Protein AF-A0A9X9LK65-F1 (afdb_monomer_lite)

pLDDT: mean 92.05, std 7.55, range [52.44, 98.19]

Structure (mmCIF, N/CA/C/O backbone):
data_AF-A0A9X9LK65-F1
#
_entry.id   AF-A0A9X9LK65-F1
#
loop_
_atom_site.group_PDB
_atom_site.id
_atom_site.type_symbol
_atom_site.label_atom_id
_atom_site.label_alt_id
_atom_site.label_comp_id
_atom_site.label_asym_id
_atom_site.label_entity_id
_atom_site.label_seq_id
_atom_site.pdbx_PDB_ins_code
_atom_site.Cartn_x
_atom_site.Cartn_y
_atom_site.Cartn_z
_atom_site.occupancy
_atom_site.B_iso_or_equiv
_atom_site.auth_seq_id
_atom_site.auth_comp_id
_atom_site.auth_asym_id
_atom_site.auth_atom_id
_atom_site.pdbx_PDB_model_num
ATOM 1 N N . MET A 1 1 ? 5.990 6.536 34.427 1.00 52.44 1 MET A N 1
ATOM 2 C CA . MET A 1 1 ? 5.204 6.098 33.259 1.00 52.44 1 MET A CA 1
ATOM 3 C C . MET A 1 1 ? 3.981 6.987 33.218 1.00 52.44 1 MET A C 1
ATOM 5 O O . MET A 1 1 ? 3.315 7.057 34.240 1.00 52.44 1 MET A O 1
ATOM 9 N N . LEU A 1 2 ? 3.759 7.737 32.137 1.00 62.50 2 LEU A N 1
ATOM 10 C CA . LEU A 1 2 ? 2.451 8.364 31.937 1.00 62.50 2 LEU A CA 1
ATOM 11 C C . LEU A 1 2 ? 1.442 7.248 31.651 1.00 62.50 2 LEU A C 1
ATOM 13 O O . LEU A 1 2 ? 1.752 6.344 30.876 1.00 62.50 2 LEU A O 1
ATOM 17 N N . ASP A 1 3 ? 0.288 7.300 32.304 1.00 89.06 3 ASP A N 1
ATOM 18 C CA . ASP A 1 3 ? -0.834 6.404 32.038 1.00 89.06 3 ASP A CA 1
ATOM 19 C C . ASP A 1 3 ? -1.409 6.726 30.645 1.00 89.06 3 ASP A C 1
ATOM 21 O O . ASP A 1 3 ? -1.631 7.892 30.304 1.00 89.06 3 ASP A O 1
ATOM 25 N N . THR A 1 4 ? -1.639 5.707 29.812 1.00 94.62 4 THR A N 1
ATOM 26 C CA . THR A 1 4 ? -2.288 5.878 28.502 1.00 94.62 4 THR A CA 1
ATOM 27 C C . THR A 1 4 ? -3.687 6.469 28.645 1.00 94.62 4 THR A C 1
ATOM 29 O O . THR A 1 4 ? -4.141 7.189 27.758 1.00 94.62 4 THR A O 1
ATOM 32 N N . THR A 1 5 ? -4.349 6.220 29.775 1.00 95.06 5 THR A N 1
ATOM 33 C CA . THR A 1 5 ? -5.657 6.788 30.113 1.00 95.06 5 THR A CA 1
ATOM 34 C C . THR A 1 5 ? -5.586 8.311 30.215 1.00 95.06 5 THR A C 1
ATOM 36 O O . THR A 1 5 ? -6.359 9.004 29.550 1.00 95.06 5 THR A O 1
ATOM 39 N N . ASP A 1 6 ? -4.602 8.838 30.951 1.00 96.06 6 ASP A N 1
ATOM 40 C CA . ASP A 1 6 ? -4.370 10.282 31.093 1.00 96.06 6 ASP A CA 1
ATOM 41 C C . ASP A 1 6 ? -4.011 10.931 29.750 1.00 96.06 6 ASP A C 1
ATOM 43 O O . ASP A 1 6 ? -4.441 12.046 29.444 1.00 96.06 6 ASP A O 1
ATOM 47 N N . MET A 1 7 ? -3.239 10.229 28.913 1.00 96.31 7 MET A N 1
ATOM 48 C CA . MET A 1 7 ? -2.882 10.699 27.574 1.00 96.31 7 MET A CA 1
ATOM 49 C C . MET A 1 7 ? -4.116 10.847 26.678 1.00 96.31 7 MET A C 1
ATOM 51 O O . MET A 1 7 ? -4.283 11.881 26.028 1.00 96.31 7 MET A O 1
ATOM 55 N N . VAL A 1 8 ? -4.992 9.840 26.640 1.00 97.25 8 VAL A N 1
ATOM 56 C CA . VAL A 1 8 ? -6.218 9.902 25.833 1.00 97.25 8 VAL A CA 1
ATOM 57 C C . VAL A 1 8 ? -7.147 10.996 26.358 1.00 97.25 8 VAL A C 1
ATOM 59 O O . VAL A 1 8 ? -7.712 11.745 25.564 1.00 97.25 8 VAL A O 1
ATOM 62 N N . GLU A 1 9 ? -7.261 11.154 27.676 1.00 97.31 9 GLU A N 1
ATOM 63 C CA . GLU A 1 9 ? -8.066 12.225 28.268 1.00 97.31 9 GLU A CA 1
ATOM 64 C C . GLU A 1 9 ? -7.521 13.618 27.920 1.00 97.31 9 GLU A C 1
ATOM 66 O O . GLU A 1 9 ? -8.273 14.532 27.578 1.00 97.31 9 GLU A O 1
ATOM 71 N N . CYS A 1 10 ? -6.197 13.777 27.897 1.00 96.81 10 CYS A N 1
ATOM 72 C CA . CYS A 1 10 ? -5.554 14.993 27.408 1.00 96.81 10 CYS A CA 1
ATOM 73 C C . CYS A 1 10 ? -5.898 15.271 25.933 1.00 96.81 10 CYS A C 1
ATOM 75 O O . CYS A 1 10 ? -6.237 16.406 25.588 1.00 96.81 10 CYS A O 1
ATOM 77 N N . LEU A 1 11 ? -5.872 14.246 25.071 1.00 97.19 11 LEU A N 1
ATOM 78 C CA . LEU A 1 11 ? -6.232 14.372 23.653 1.00 97.19 11 LEU A CA 1
ATOM 79 C C . LEU A 1 11 ? -7.708 14.747 23.456 1.00 97.19 11 LEU A C 1
ATOM 81 O O . LEU A 1 11 ? -8.005 15.569 22.590 1.00 97.19 11 LEU A O 1
ATOM 85 N N . ARG A 1 12 ? -8.626 14.220 24.279 1.00 97.69 12 ARG A N 1
ATOM 86 C CA . ARG A 1 12 ? -10.060 14.574 24.232 1.00 97.69 12 ARG A CA 1
ATOM 87 C C . ARG A 1 12 ? -10.328 16.051 24.517 1.00 97.69 12 ARG A C 1
ATOM 89 O O . ARG A 1 12 ? -11.299 16.598 24.003 1.00 97.69 12 ARG A O 1
ATOM 96 N N . ASN A 1 13 ? -9.465 16.700 25.298 1.00 97.56 13 ASN A N 1
ATOM 97 C CA . ASN A 1 13 ? -9.583 18.121 25.631 1.00 97.56 13 ASN A CA 1
ATOM 98 C C . ASN A 1 13 ? -9.052 19.063 24.533 1.00 97.56 13 ASN A C 1
ATOM 100 O O . ASN A 1 13 ? -9.181 20.283 24.656 1.00 97.56 13 ASN A O 1
ATOM 104 N N . LYS A 1 14 ? -8.437 18.532 23.469 1.00 97.94 14 LYS A N 1
ATOM 105 C CA . LYS A 1 14 ? -7.951 19.326 22.333 1.00 97.94 14 LYS A CA 1
ATOM 106 C C . LYS A 1 14 ? -9.066 19.631 21.346 1.00 97.94 14 LYS A C 1
ATOM 108 O O . LYS A 1 14 ? -10.009 18.860 21.177 1.00 97.94 14 LYS A O 1
ATOM 113 N N . ASN A 1 15 ? -8.947 20.758 20.644 1.00 98.12 15 ASN A N 1
ATOM 114 C CA . ASN A 1 15 ? -9.851 21.015 19.530 1.00 98.12 15 ASN A CA 1
ATOM 115 C C . ASN A 1 15 ? -9.529 20.022 18.406 1.00 98.12 15 ASN A C 1
ATOM 117 O O . ASN A 1 15 ? -8.365 19.865 18.047 1.00 98.12 15 ASN A O 1
ATOM 121 N N . TYR A 1 16 ? -10.536 19.389 17.800 1.00 97.31 16 TYR A N 1
ATOM 122 C CA . TYR A 1 16 ? -10.303 18.405 16.734 1.00 97.31 16 TYR A CA 1
ATOM 123 C C . TYR A 1 16 ? -9.453 18.961 15.575 1.00 97.31 16 TYR A C 1
ATOM 125 O O . TYR A 1 16 ? -8.710 18.208 14.949 1.00 97.31 16 TYR A O 1
ATOM 133 N N . LYS A 1 17 ? -9.513 20.278 15.311 1.00 98.19 17 LYS A N 1
ATOM 134 C CA . LYS A 1 17 ? -8.667 20.939 14.307 1.00 98.19 17 LYS A CA 1
ATOM 135 C C . LYS A 1 17 ? -7.182 20.842 14.645 1.00 98.19 17 LYS A C 1
ATOM 137 O O . LYS A 1 17 ? -6.380 20.663 13.740 1.00 98.19 17 LYS A O 1
ATOM 142 N N . GLU A 1 18 ? -6.826 20.929 15.925 1.00 97.75 18 GLU A N 1
ATOM 143 C CA . GLU A 1 18 ? -5.440 20.778 16.377 1.00 97.75 18 GLU A CA 1
ATOM 144 C C . GLU A 1 18 ? -4.932 19.358 16.117 1.00 97.75 18 GLU A C 1
ATOM 146 O O . GLU A 1 18 ? -3.765 19.193 15.781 1.00 97.75 18 GLU A O 1
ATOM 151 N N . LEU A 1 19 ? -5.802 18.346 16.218 1.00 97.69 19 LEU A N 1
ATOM 152 C CA . LEU A 1 19 ? -5.436 16.945 15.994 1.00 97.69 19 LEU A CA 1
ATOM 153 C C . LEU A 1 19 ? -5.178 16.648 14.510 1.00 97.69 19 LEU A C 1
ATOM 155 O O . LEU A 1 19 ? -4.164 16.046 14.172 1.00 97.69 19 LEU A O 1
ATOM 159 N N . ILE A 1 20 ? -6.060 17.103 13.614 1.00 97.31 20 ILE A N 1
ATOM 160 C CA . ILE A 1 20 ? -5.965 16.796 12.172 1.00 97.31 20 ILE A CA 1
ATOM 161 C C . ILE A 1 20 ? -4.894 17.609 11.432 1.00 97.31 20 ILE A C 1
ATOM 163 O O . ILE A 1 20 ? -4.541 17.273 10.308 1.00 97.31 20 ILE A O 1
ATOM 167 N N . GLN A 1 21 ? -4.409 18.702 12.024 1.00 97.31 21 GLN A N 1
ATOM 168 C CA . GLN A 1 21 ? -3.389 19.563 11.414 1.00 97.31 21 GLN A CA 1
ATOM 169 C C . GLN A 1 21 ? -1.959 19.054 11.624 1.00 97.31 21 GLN A C 1
ATOM 171 O O . GLN A 1 21 ? -1.022 19.645 11.090 1.00 97.31 21 GLN A O 1
ATOM 176 N N . GLN A 1 22 ? -1.773 17.988 12.405 1.00 97.00 22 GLN A N 1
ATOM 177 C CA . GLN A 1 22 ? -0.450 17.435 12.663 1.00 97.00 22 GLN A CA 1
ATOM 178 C C . GLN A 1 22 ? 0.036 16.610 11.471 1.00 97.00 22 GLN A C 1
ATOM 180 O O . GLN A 1 22 ? -0.671 15.734 10.975 1.00 97.00 22 GLN A O 1
ATOM 185 N N . THR A 1 23 ? 1.278 16.843 11.050 1.00 96.69 23 THR A N 1
ATOM 186 C CA . THR A 1 23 ? 1.939 15.989 10.060 1.00 96.69 23 THR A CA 1
ATOM 187 C C . THR A 1 23 ? 2.515 14.766 10.760 1.00 96.69 23 THR A C 1
ATOM 189 O O . THR A 1 23 ? 3.525 14.860 11.456 1.00 96.69 23 THR A O 1
ATOM 192 N N . ILE A 1 24 ? 1.869 13.617 10.571 1.00 96.69 24 ILE A N 1
ATOM 193 C CA . ILE A 1 24 ? 2.311 12.320 11.087 1.00 96.69 24 ILE A CA 1
ATOM 194 C C . ILE A 1 24 ? 2.546 11.415 9.879 1.00 96.69 24 ILE A C 1
ATOM 196 O O . ILE A 1 24 ? 1.599 11.010 9.209 1.00 96.69 24 ILE A O 1
ATOM 200 N N . THR A 1 25 ? 3.816 11.150 9.577 1.00 96.81 25 THR A N 1
ATOM 201 C CA . THR A 1 25 ? 4.216 10.387 8.389 1.00 96.81 25 THR A CA 1
ATOM 202 C C . THR A 1 25 ? 4.491 8.929 8.773 1.00 96.81 25 THR A C 1
ATOM 204 O O . THR A 1 25 ? 5.387 8.697 9.591 1.00 96.81 25 THR A O 1
ATOM 207 N N . PRO A 1 26 ? 3.757 7.943 8.223 1.00 96.06 26 PRO A N 1
ATOM 208 C CA . PRO A 1 26 ? 4.045 6.527 8.441 1.00 96.06 26 PRO A CA 1
ATOM 209 C C . PRO A 1 26 ? 5.298 6.083 7.677 1.00 96.06 26 PRO A C 1
ATOM 211 O O . PRO A 1 26 ? 5.836 6.814 6.845 1.00 96.06 26 PRO A O 1
ATOM 214 N N . ALA A 1 27 ? 5.732 4.846 7.923 1.00 94.94 27 ALA A N 1
ATOM 215 C CA . ALA A 1 27 ? 6.644 4.174 7.004 1.00 94.94 27 ALA A CA 1
ATOM 216 C C . ALA A 1 27 ? 6.017 4.091 5.599 1.00 94.94 27 ALA A C 1
ATOM 218 O O . ALA A 1 27 ? 4.795 4.007 5.456 1.00 94.94 27 ALA A O 1
ATOM 219 N N . THR A 1 28 ? 6.846 4.107 4.556 1.00 94.69 28 THR A N 1
ATOM 220 C CA . THR A 1 28 ? 6.383 3.978 3.168 1.00 94.69 28 THR A CA 1
ATOM 221 C C . THR A 1 28 ? 5.514 2.726 3.014 1.00 94.69 28 THR A C 1
ATOM 223 O O . THR A 1 28 ? 5.846 1.676 3.562 1.00 94.69 28 THR A O 1
ATOM 226 N N . TYR A 1 29 ? 4.400 2.841 2.287 1.00 95.56 29 TYR A N 1
ATOM 227 C CA . TYR A 1 29 ? 3.388 1.786 2.093 1.00 95.56 29 TYR A CA 1
ATOM 228 C C . TYR A 1 29 ? 2.613 1.349 3.350 1.00 95.56 29 TYR A C 1
ATOM 230 O O . TYR A 1 29 ? 1.833 0.404 3.280 1.00 95.56 29 TYR A O 1
ATOM 238 N N . HIS A 1 30 ? 2.771 2.051 4.474 1.00 96.69 30 HIS A N 1
ATOM 239 C CA . HIS A 1 30 ? 2.043 1.793 5.716 1.00 96.69 30 HIS A CA 1
ATOM 240 C C . HIS A 1 30 ? 1.157 2.985 6.102 1.00 96.69 30 HIS A C 1
ATOM 242 O O . HIS A 1 30 ? 1.221 4.062 5.509 1.00 96.69 30 HIS A O 1
ATOM 248 N N . ILE A 1 31 ? 0.322 2.793 7.124 1.00 96.56 31 ILE A N 1
ATOM 249 C CA . ILE A 1 31 ? -0.609 3.802 7.644 1.00 96.56 31 ILE A CA 1
ATOM 250 C C . ILE A 1 31 ? -0.302 4.116 9.112 1.00 96.56 31 ILE A C 1
ATOM 252 O O . ILE A 1 31 ? 0.102 3.235 9.864 1.00 96.56 31 ILE A O 1
ATOM 256 N N . SER A 1 32 ? -0.491 5.373 9.534 1.00 97.00 32 SER A N 1
ATOM 257 C CA . SER A 1 32 ? -0.308 5.778 10.942 1.00 97.00 32 SER A CA 1
ATOM 258 C C . SER A 1 32 ? -1.562 5.566 11.788 1.00 97.00 32 SER A C 1
ATOM 260 O O . SER A 1 32 ? -1.459 5.210 12.956 1.00 97.00 32 SER A O 1
ATOM 262 N N . PHE A 1 33 ? -2.739 5.802 11.204 1.00 97.25 33 PHE A N 1
ATOM 263 C CA . PHE A 1 33 ? -4.034 5.652 11.865 1.00 97.25 33 PHE A CA 1
ATOM 264 C C . PHE A 1 33 ? -4.983 4.901 10.932 1.00 97.25 33 PHE A C 1
ATOM 266 O O . PHE A 1 33 ? -5.242 5.352 9.817 1.00 97.25 33 PHE A O 1
ATOM 273 N N . GLY A 1 34 ? -5.492 3.762 11.387 1.00 96.62 34 GLY A N 1
ATOM 274 C CA . GLY A 1 34 ? -6.380 2.892 10.626 1.00 96.62 34 GLY A CA 1
ATOM 275 C C . GLY A 1 34 ? -6.873 1.723 11.476 1.00 96.62 34 GLY A C 1
ATOM 276 O O . GLY A 1 34 ? -6.752 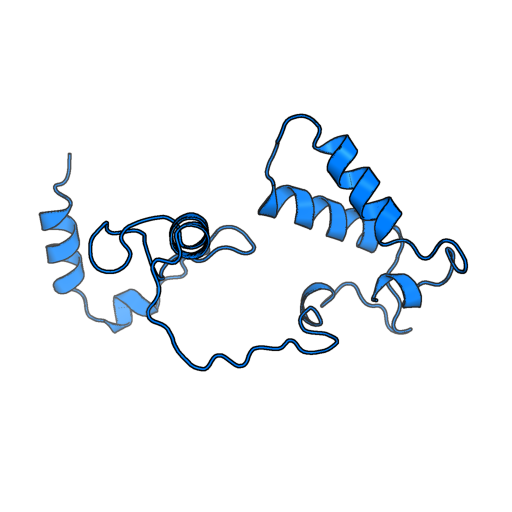1.785 12.702 1.00 96.62 34 GLY A O 1
ATOM 277 N N . PRO A 1 35 ? -7.437 0.678 10.849 1.00 98.19 35 PRO A N 1
ATOM 278 C CA . PRO A 1 35 ? -7.821 -0.543 11.548 1.00 98.19 35 PRO A CA 1
ATOM 279 C C . PRO A 1 35 ? -6.641 -1.152 12.316 1.00 98.19 35 PRO A C 1
ATOM 281 O O . PRO A 1 35 ? -5.512 -1.149 11.826 1.00 98.19 35 PRO A O 1
ATOM 284 N N . VAL A 1 36 ? -6.912 -1.673 13.512 1.00 97.75 36 VAL A N 1
ATOM 285 C CA . VAL A 1 36 ? -5.935 -2.362 14.368 1.00 97.75 36 VAL A CA 1
ATOM 286 C C . VAL A 1 36 ? -6.521 -3.689 14.833 1.00 97.75 36 VAL A C 1
ATOM 288 O O . VAL A 1 36 ? -7.737 -3.802 14.964 1.00 97.75 36 VAL A O 1
ATOM 291 N N . ILE A 1 37 ? -5.661 -4.672 15.097 1.00 97.94 37 ILE A N 1
ATOM 292 C CA . ILE A 1 37 ? -6.055 -5.934 15.734 1.00 97.94 37 ILE A CA 1
ATOM 2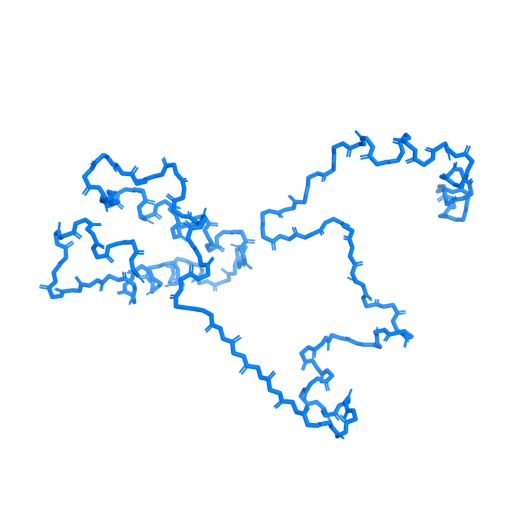93 C C . ILE A 1 37 ? -6.272 -5.632 17.222 1.00 97.94 37 ILE A C 1
ATOM 295 O O . ILE A 1 37 ? -5.313 -5.519 17.986 1.00 97.94 37 ILE A O 1
ATOM 299 N N . ASP A 1 38 ? -7.524 -5.401 17.608 1.00 97.38 38 ASP A N 1
ATOM 300 C CA . ASP A 1 38 ? -7.926 -5.054 18.976 1.00 97.38 38 ASP A CA 1
ATOM 301 C C . ASP A 1 38 ? -8.347 -6.278 19.804 1.00 97.38 38 ASP A C 1
ATOM 303 O O . ASP A 1 38 ? -8.466 -6.175 21.026 1.00 97.38 38 ASP A O 1
ATOM 307 N N . GLY A 1 39 ? -8.531 -7.434 19.156 1.00 97.00 39 GLY A N 1
ATOM 308 C CA . GLY A 1 39 ? -8.974 -8.670 19.796 1.00 97.00 39 GLY A CA 1
ATOM 309 C C . GLY A 1 39 ? -10.484 -8.733 20.051 1.00 97.00 39 GLY A C 1
ATOM 310 O O . GLY A 1 39 ? -10.931 -9.662 20.721 1.00 97.00 39 GLY A O 1
ATOM 311 N N . ASP A 1 40 ? -11.258 -7.766 19.545 1.00 96.62 40 ASP A N 1
ATOM 312 C CA . ASP A 1 40 ? -12.717 -7.692 19.708 1.00 96.62 40 ASP A CA 1
ATOM 313 C C . ASP A 1 40 ? -13.405 -7.461 18.356 1.00 96.62 40 ASP A C 1
ATOM 315 O O . ASP A 1 40 ? -14.010 -8.378 17.801 1.00 96.62 40 ASP A O 1
ATOM 319 N N . VAL A 1 41 ? -13.251 -6.269 17.765 1.00 96.50 41 VAL A N 1
ATOM 320 C CA . VAL A 1 41 ? -13.809 -5.965 16.437 1.00 96.50 41 VAL A CA 1
ATOM 321 C C . VAL A 1 41 ? -13.018 -6.670 15.336 1.00 96.50 41 VAL A C 1
ATOM 323 O O . VAL A 1 41 ? -13.607 -7.203 14.396 1.00 96.50 41 VAL A O 1
ATOM 326 N N . ILE A 1 42 ? -11.689 -6.668 15.448 1.00 97.44 42 ILE A N 1
ATOM 327 C CA . ILE A 1 42 ? -10.764 -7.433 14.610 1.00 97.44 42 ILE A CA 1
ATOM 328 C C . ILE A 1 42 ? -10.040 -8.412 15.546 1.00 97.44 42 ILE A C 1
ATOM 330 O O . ILE A 1 42 ? -9.060 -8.026 16.194 1.00 97.44 42 ILE A O 1
ATOM 334 N N . PRO A 1 43 ? -10.532 -9.662 15.657 1.00 96.31 43 PRO A N 1
ATOM 335 C CA . PRO A 1 43 ? -10.048 -10.605 16.665 1.00 96.31 43 PRO A CA 1
ATOM 336 C C . PRO A 1 43 ? -8.594 -11.053 16.478 1.00 96.31 43 PRO A C 1
ATOM 338 O O . PRO A 1 43 ? -7.908 -11.310 17.463 1.00 96.31 43 PRO A O 1
ATOM 341 N N . ASP A 1 44 ? -8.134 -11.163 15.230 1.00 97.44 44 ASP A N 1
ATOM 342 C CA . ASP A 1 44 ? -6.798 -11.654 14.873 1.00 97.44 44 ASP A CA 1
ATOM 343 C C . ASP A 1 44 ? -6.352 -11.067 13.519 1.00 97.44 44 ASP A C 1
ATOM 345 O O . ASP A 1 44 ? -7.064 -10.259 12.912 1.00 97.44 44 ASP A O 1
ATOM 349 N N . ASP A 1 45 ? -5.176 -11.466 13.038 1.00 97.31 45 ASP A N 1
ATOM 350 C CA . ASP A 1 45 ? -4.661 -11.094 11.724 1.00 97.31 45 ASP A CA 1
ATOM 351 C C . ASP A 1 45 ? -5.676 -11.448 10.616 1.00 97.31 45 ASP A C 1
ATOM 353 O O . ASP A 1 45 ? -6.120 -12.601 10.532 1.00 97.31 45 ASP A O 1
ATOM 357 N N . PRO A 1 46 ? -6.045 -10.497 9.732 1.00 96.62 46 PRO A N 1
ATOM 358 C CA . PRO A 1 46 ? -6.976 -10.759 8.640 1.00 96.62 46 PRO A CA 1
ATOM 359 C C . PRO A 1 46 ? -6.593 -11.958 7.766 1.00 96.62 46 PRO A C 1
ATOM 361 O O . PRO A 1 46 ? -7.485 -12.645 7.272 1.00 96.62 46 PRO A O 1
ATOM 364 N N . GLN A 1 47 ? -5.301 -12.249 7.584 1.00 96.44 47 GLN A N 1
ATOM 365 C CA . GLN A 1 47 ? -4.864 -13.440 6.860 1.00 96.44 47 GLN A CA 1
ATOM 366 C C . GLN A 1 47 ? -5.299 -14.722 7.586 1.00 96.44 47 GLN A C 1
ATOM 368 O O . GLN A 1 47 ? -5.869 -15.615 6.960 1.00 96.44 47 GLN A O 1
ATOM 373 N N . ILE A 1 48 ? -5.094 -14.792 8.905 1.00 96.75 48 ILE A N 1
ATOM 374 C CA . ILE A 1 48 ? -5.482 -15.941 9.735 1.00 96.75 48 ILE A CA 1
ATOM 375 C C . ILE A 1 48 ? -7.004 -16.112 9.732 1.00 96.75 48 ILE A C 1
ATOM 377 O O . ILE A 1 48 ? -7.497 -17.221 9.526 1.00 96.75 48 ILE A O 1
ATOM 381 N N . LEU A 1 49 ? -7.756 -15.019 9.900 1.00 95.69 49 LEU A N 1
ATOM 382 C CA . LEU A 1 49 ? -9.224 -15.047 9.891 1.00 95.69 49 LEU A CA 1
ATOM 383 C C . LEU A 1 49 ? -9.772 -15.581 8.560 1.00 95.69 49 LEU A C 1
ATOM 385 O O . LEU A 1 49 ? -10.696 -16.396 8.539 1.00 95.69 49 LEU A O 1
ATOM 389 N N . MET A 1 50 ? -9.172 -15.176 7.439 1.00 94.38 50 MET A N 1
ATOM 390 C CA . MET A 1 50 ? -9.563 -15.660 6.113 1.00 94.38 50 MET A CA 1
ATOM 391 C C . MET A 1 50 ? -9.207 -17.138 5.904 1.00 94.38 50 MET A C 1
ATOM 393 O O . MET A 1 50 ? -10.016 -17.878 5.346 1.00 94.38 50 MET A O 1
ATOM 397 N N . GLU A 1 51 ? -8.038 -17.590 6.372 1.00 95.12 51 GLU A N 1
ATOM 398 C CA . GLU A 1 51 ? -7.617 -19.000 6.306 1.00 95.12 51 GLU A CA 1
ATOM 399 C C . GLU A 1 51 ? -8.506 -19.922 7.158 1.00 95.12 51 GLU A C 1
ATOM 401 O O . GLU A 1 51 ? -8.781 -21.058 6.766 1.00 95.12 51 GLU A O 1
ATOM 406 N N . GLN A 1 52 ? -8.990 -19.430 8.300 1.00 94.19 52 GLN A N 1
ATOM 407 C CA . GLN A 1 52 ? -9.922 -20.144 9.178 1.00 94.19 52 GLN A CA 1
ATOM 408 C C . GLN A 1 52 ? -11.370 -20.116 8.669 1.00 94.19 52 GLN A C 1
ATOM 410 O O . GLN A 1 52 ? -12.195 -20.911 9.119 1.00 94.19 52 GLN A O 1
ATOM 415 N N . GLY A 1 53 ? -11.682 -19.235 7.713 1.00 90.81 53 GLY A N 1
ATOM 416 C CA . GLY A 1 53 ? -13.046 -19.030 7.235 1.00 90.81 53 GLY A CA 1
ATOM 417 C C . GLY A 1 53 ? -13.925 -18.270 8.230 1.00 90.81 53 GLY A C 1
ATOM 418 O O . GLY A 1 53 ? -15.142 -18.437 8.209 1.00 90.81 53 GLY A O 1
ATOM 419 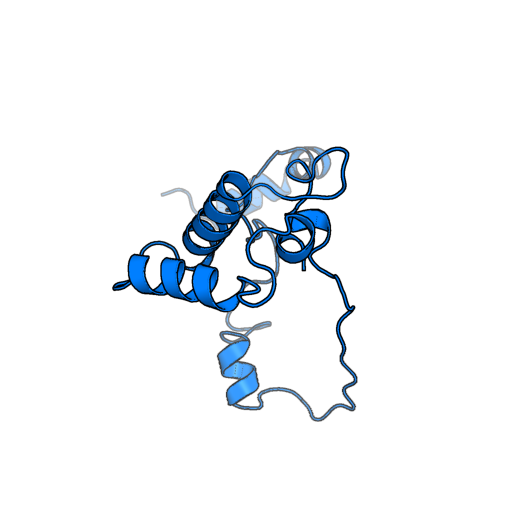N N . GLU A 1 54 ? -13.329 -17.429 9.081 1.00 89.44 54 GLU A N 1
ATOM 420 C CA . GLU A 1 54 ? -14.007 -16.555 10.051 1.00 89.44 54 GLU A CA 1
ATOM 421 C C . GLU A 1 54 ? -14.647 -15.337 9.355 1.00 89.44 54 GLU A C 1
ATOM 423 O O . GLU A 1 54 ? -14.440 -14.175 9.703 1.00 89.44 54 GLU A O 1
ATOM 428 N N . PHE A 1 55 ? -15.440 -15.605 8.321 1.00 89.94 55 PHE A N 1
ATOM 429 C CA . PHE A 1 55 ? -16.314 -14.644 7.668 1.00 89.94 55 PHE A CA 1
ATOM 430 C C . PHE A 1 55 ? -17.645 -15.325 7.354 1.00 89.94 55 PHE A C 1
ATOM 432 O O . PHE A 1 55 ? -17.716 -16.506 7.016 1.00 89.94 55 PHE A O 1
ATOM 439 N N . LEU A 1 56 ? -18.740 -14.580 7.483 1.00 87.19 56 LEU A N 1
ATOM 440 C CA . LEU A 1 56 ? -20.054 -15.111 7.136 1.00 87.19 56 LEU A CA 1
ATOM 441 C C . LEU A 1 56 ? -20.138 -15.361 5.626 1.00 87.19 56 LEU A C 1
ATOM 443 O O . LEU A 1 56 ? -19.523 -14.660 4.824 1.00 87.19 56 LEU A O 1
ATOM 447 N N . ASN A 1 57 ? -20.923 -16.363 5.236 1.00 92.12 57 ASN A N 1
ATOM 448 C CA . ASN A 1 57 ? -21.096 -16.702 3.831 1.00 92.12 57 ASN A CA 1
ATOM 449 C C . ASN A 1 57 ? -21.898 -15.603 3.114 1.00 92.12 57 ASN A C 1
ATOM 451 O O . ASN A 1 57 ? -23.118 -15.513 3.270 1.00 92.12 57 ASN A O 1
ATOM 455 N N . TYR A 1 58 ? -21.194 -14.775 2.348 1.00 93.12 58 TYR A N 1
ATOM 456 C CA . TYR A 1 58 ? -21.746 -13.684 1.554 1.00 93.12 58 TYR A CA 1
ATOM 457 C C . TYR A 1 58 ? -21.489 -13.923 0.066 1.00 93.12 58 TYR A C 1
ATOM 459 O O . TYR A 1 58 ? -20.484 -14.523 -0.313 1.00 93.12 58 TYR A O 1
ATOM 467 N N . ASP A 1 59 ? -22.354 -13.375 -0.784 1.00 95.44 59 ASP A N 1
ATOM 468 C CA . ASP A 1 59 ? -22.053 -13.251 -2.207 1.00 95.44 59 ASP A CA 1
ATOM 469 C C . ASP A 1 59 ? -20.983 -12.163 -2.395 1.00 95.44 59 ASP A C 1
ATOM 471 O O . ASP A 1 59 ? -21.238 -10.978 -2.169 1.00 95.44 59 ASP A O 1
ATOM 475 N N . ILE A 1 60 ? -19.771 -12.565 -2.789 1.00 95.75 60 ILE A N 1
ATOM 476 C CA . ILE A 1 60 ? -18.618 -11.668 -2.943 1.00 95.75 60 ILE A CA 1
ATOM 477 C C . ILE A 1 60 ? -18.256 -11.538 -4.424 1.00 95.75 60 ILE A C 1
ATOM 479 O O . ILE A 1 60 ? -18.046 -12.526 -5.125 1.00 95.75 60 ILE A O 1
ATOM 483 N N . MET A 1 61 ? -18.110 -10.296 -4.885 1.00 97.50 61 MET A N 1
ATOM 484 C CA . MET A 1 61 ? -17.514 -9.960 -6.176 1.00 97.50 61 MET A CA 1
ATOM 485 C C . MET A 1 61 ? -16.337 -9.011 -5.939 1.00 97.50 61 MET A C 1
ATOM 487 O O . MET A 1 61 ? -16.513 -7.947 -5.351 1.00 97.50 61 MET A O 1
ATOM 491 N N . LEU A 1 62 ? -15.147 -9.397 -6.401 1.00 97.50 62 LEU A N 1
ATOM 492 C CA . LEU A 1 62 ? -13.916 -8.613 -6.296 1.00 97.50 62 LEU A CA 1
ATOM 493 C C . LEU A 1 62 ? -13.173 -8.585 -7.639 1.00 97.50 62 LEU A C 1
ATOM 495 O O . LEU A 1 62 ? -13.334 -9.485 -8.464 1.00 97.50 62 LEU A O 1
ATOM 499 N N . GLY A 1 63 ? -12.363 -7.550 -7.855 1.00 97.75 63 GLY A N 1
ATOM 500 C CA . GLY A 1 63 ? -11.572 -7.353 -9.068 1.00 97.75 63 GLY A CA 1
ATOM 501 C C . GLY A 1 63 ? -10.508 -6.272 -8.875 1.00 97.75 63 GLY A C 1
ATOM 502 O O . GLY A 1 63 ? -10.484 -5.606 -7.843 1.00 97.75 63 GLY A O 1
ATOM 503 N N . VAL A 1 64 ? -9.635 -6.115 -9.870 1.00 97.69 64 VAL A N 1
ATOM 504 C CA . VAL A 1 64 ? -8.543 -5.125 -9.892 1.00 97.69 64 VAL A CA 1
ATOM 505 C C . VAL A 1 64 ? -8.485 -4.434 -11.254 1.00 97.69 64 VAL A C 1
ATOM 507 O O . VAL A 1 64 ? -8.904 -5.014 -12.261 1.00 97.69 64 VAL A O 1
ATOM 510 N N . ASN A 1 65 ? -7.955 -3.213 -11.302 1.00 96.38 65 ASN A N 1
ATOM 511 C CA . ASN A 1 65 ? -7.706 -2.504 -12.556 1.00 96.38 65 ASN A CA 1
ATOM 512 C C . ASN A 1 65 ? -6.369 -2.924 -13.185 1.00 96.38 65 ASN A C 1
ATOM 514 O O . ASN A 1 65 ? -5.457 -3.390 -12.507 1.00 96.38 65 ASN A O 1
ATOM 518 N N . GLN A 1 66 ? -6.217 -2.693 -14.493 1.00 95.00 66 GLN A N 1
ATOM 519 C CA . GLN A 1 66 ? -5.004 -3.059 -15.238 1.00 95.00 66 GLN A CA 1
ATOM 520 C C . GLN A 1 66 ? -3.727 -2.356 -14.733 1.00 95.00 66 GLN A C 1
ATOM 522 O O . GLN A 1 66 ? -2.640 -2.899 -14.892 1.00 95.00 66 GLN A O 1
ATOM 527 N N . GLY A 1 67 ? -3.840 -1.156 -14.155 1.00 92.81 67 GLY A N 1
ATOM 528 C CA . GLY A 1 67 ? -2.695 -0.306 -13.814 1.00 92.81 67 GLY A CA 1
ATOM 529 C C . GLY A 1 67 ? -2.873 0.467 -12.510 1.00 92.81 67 GLY A C 1
ATOM 530 O O . GLY A 1 67 ? -2.715 1.684 -12.502 1.00 92.81 67 GLY A O 1
ATOM 531 N N . GLU A 1 68 ? -3.208 -0.222 -11.413 1.00 93.94 68 GLU A N 1
ATOM 532 C CA . GLU A 1 68 ? -3.367 0.401 -10.081 1.00 93.94 68 GLU A CA 1
ATOM 533 C C . GLU A 1 68 ? -2.111 1.181 -9.649 1.00 93.94 68 GLU A C 1
ATOM 535 O O . GLU A 1 68 ? -2.188 2.249 -9.043 1.00 93.94 68 GLU A O 1
ATOM 540 N N . GLY A 1 69 ? -0.935 0.659 -10.008 1.00 93.06 69 GLY A N 1
ATOM 541 C CA . GLY A 1 69 ? 0.372 1.190 -9.633 1.00 93.06 69 GLY A CA 1
ATOM 542 C C . GLY A 1 69 ? 0.836 2.419 -10.414 1.00 93.06 69 GLY A C 1
ATOM 543 O O . GLY A 1 69 ? 2.014 2.739 -10.330 1.00 93.06 69 GLY A O 1
ATOM 544 N N . LEU A 1 70 ? -0.027 3.126 -11.156 1.00 91.56 70 LEU A N 1
ATOM 545 C CA . LEU A 1 70 ? 0.382 4.278 -11.979 1.00 91.56 70 LEU A CA 1
ATOM 546 C C . LEU A 1 70 ? 1.230 5.300 -11.198 1.00 91.56 70 LEU A C 1
ATOM 548 O O . LEU A 1 70 ? 2.216 5.813 -11.712 1.00 91.56 70 LEU A O 1
ATOM 552 N N . LYS A 1 71 ? 0.878 5.548 -9.930 1.00 92.12 71 LYS A N 1
ATOM 553 C CA . LYS A 1 71 ? 1.586 6.486 -9.045 1.00 92.12 71 LYS A CA 1
ATOM 554 C C . LYS A 1 71 ? 2.951 6.013 -8.554 1.00 92.12 71 LYS A C 1
ATOM 556 O O . LYS A 1 71 ? 3.704 6.818 -8.021 1.00 92.12 71 LYS A O 1
ATOM 561 N N . PHE A 1 72 ? 3.280 4.737 -8.722 1.00 92.31 72 PHE A N 1
ATOM 562 C CA . PHE A 1 72 ? 4.557 4.171 -8.292 1.00 92.31 72 PHE A CA 1
ATOM 563 C C . PHE A 1 72 ? 5.738 4.687 -9.124 1.00 92.31 72 PHE A C 1
ATOM 565 O O . PHE A 1 72 ? 6.837 4.821 -8.599 1.00 92.31 72 PHE A O 1
ATOM 572 N N . VAL A 1 73 ? 5.500 5.011 -10.398 1.00 91.25 73 VAL A N 1
ATOM 573 C CA . VAL A 1 73 ? 6.521 5.516 -11.333 1.00 91.25 73 VAL A CA 1
ATOM 574 C C . VAL A 1 73 ? 6.477 7.042 -11.504 1.00 91.25 73 VAL A C 1
ATOM 576 O O . VAL A 1 73 ? 7.165 7.597 -12.363 1.00 91.25 73 VAL A O 1
ATOM 579 N N . ASP A 1 74 ? 5.684 7.753 -10.695 1.00 89.44 74 ASP A N 1
ATOM 580 C CA . ASP A 1 74 ? 5.620 9.217 -10.741 1.00 89.44 74 ASP A CA 1
ATOM 581 C C . ASP A 1 74 ? 7.014 9.820 -10.462 1.00 89.44 74 ASP A C 1
ATOM 583 O O . ASP A 1 74 ? 7.661 9.515 -9.461 1.00 89.44 74 ASP A O 1
ATOM 587 N N . GLY A 1 75 ? 7.470 10.719 -11.338 1.00 89.38 75 GLY A N 1
ATOM 588 C CA . GLY A 1 75 ? 8.733 11.451 -11.175 1.00 89.38 75 GLY A CA 1
ATOM 589 C C . GLY A 1 75 ? 9.990 10.748 -11.699 1.00 89.38 75 GLY A C 1
ATOM 590 O O . GLY A 1 75 ? 11.038 11.389 -11.724 1.00 89.38 75 GLY A O 1
ATOM 591 N N . ILE A 1 76 ? 9.891 9.491 -12.149 1.00 91.00 76 ILE A N 1
ATOM 592 C CA . ILE A 1 76 ? 11.002 8.748 -12.784 1.00 91.00 76 ILE A CA 1
ATOM 593 C C . ILE A 1 76 ? 10.773 8.445 -14.272 1.00 91.00 76 ILE A C 1
ATOM 595 O O . ILE A 1 76 ? 11.679 7.956 -14.941 1.00 91.00 76 ILE A O 1
ATOM 599 N N . VAL A 1 77 ? 9.571 8.721 -14.786 1.00 90.06 77 VAL A N 1
ATOM 600 C CA . VAL A 1 77 ? 9.267 8.633 -16.220 1.00 90.06 77 VAL A CA 1
ATOM 601 C C . VAL A 1 77 ? 9.800 9.879 -16.924 1.00 90.06 77 VAL A C 1
ATOM 603 O O . VAL A 1 77 ? 9.532 11.004 -16.493 1.00 90.06 77 VAL A O 1
ATOM 606 N N . ASP A 1 78 ? 10.568 9.677 -17.991 1.00 87.56 78 ASP A N 1
ATOM 607 C CA . ASP A 1 78 ? 11.142 10.754 -18.796 1.00 87.56 78 ASP A CA 1
ATOM 608 C C . ASP A 1 78 ? 10.145 11.339 -19.822 1.00 87.56 78 ASP A C 1
ATOM 610 O O . ASP A 1 78 ? 8.978 10.957 -19.900 1.00 87.56 78 ASP A O 1
ATOM 614 N N . ASN A 1 79 ? 10.595 12.319 -20.616 1.00 86.19 79 ASN A N 1
ATOM 615 C CA . ASN A 1 79 ? 9.757 12.967 -21.636 1.00 86.19 79 ASN A CA 1
ATOM 616 C C . ASN A 1 79 ? 9.434 12.057 -22.839 1.00 86.19 79 ASN A C 1
ATOM 618 O O . ASN A 1 79 ? 8.655 12.462 -23.701 1.00 86.19 79 ASN A O 1
ATOM 622 N N . GLU A 1 80 ? 10.064 10.885 -22.928 1.00 86.88 80 GLU A N 1
ATOM 623 C CA . GLU A 1 80 ? 9.872 9.879 -23.976 1.00 86.88 80 GLU A CA 1
ATOM 624 C C . GLU A 1 80 ? 9.091 8.661 -23.442 1.00 86.88 80 GLU A C 1
ATOM 626 O O . GLU A 1 80 ? 9.117 7.592 -24.045 1.00 86.88 80 GLU A O 1
ATOM 631 N N . ASP A 1 81 ? 8.374 8.827 -22.321 1.00 84.56 81 ASP A N 1
ATOM 632 C CA . ASP A 1 81 ? 7.559 7.800 -21.660 1.00 84.56 81 ASP A CA 1
ATOM 633 C C . ASP A 1 81 ? 8.352 6.561 -21.173 1.00 84.56 81 ASP A C 1
ATOM 635 O O . ASP A 1 81 ? 7.772 5.491 -20.937 1.00 84.56 81 ASP A O 1
ATOM 639 N N . GLY A 1 82 ? 9.670 6.700 -20.983 1.00 88.81 82 GLY A N 1
ATOM 640 C CA . GLY A 1 82 ? 10.590 5.641 -20.569 1.00 88.81 82 GLY A CA 1
ATOM 641 C C . GLY A 1 82 ? 11.034 5.714 -19.104 1.00 88.81 82 GLY A C 1
ATOM 642 O O . GLY A 1 82 ? 10.956 6.757 -18.458 1.00 88.81 82 GLY A O 1
ATOM 643 N N . VAL A 1 83 ? 11.532 4.585 -18.579 1.00 92.06 83 VAL A N 1
ATOM 644 C CA . VAL A 1 83 ? 12.231 4.508 -17.280 1.00 92.06 83 VAL A CA 1
ATOM 645 C C . VAL A 1 83 ? 13.662 4.009 -17.495 1.00 92.06 83 VAL A C 1
ATOM 647 O O . VAL A 1 83 ? 13.911 3.013 -18.193 1.00 92.06 83 VAL A O 1
ATOM 650 N N . THR A 1 84 ? 14.636 4.693 -16.892 1.00 92.25 84 THR A N 1
ATOM 651 C CA . THR A 1 84 ? 16.047 4.313 -17.032 1.00 92.25 84 THR A CA 1
ATOM 652 C C . THR A 1 84 ? 16.369 3.037 -16.239 1.00 92.25 84 THR A C 1
ATOM 654 O O . THR A 1 84 ? 15.698 2.734 -15.251 1.00 92.25 84 THR A O 1
ATOM 657 N N . PRO A 1 85 ? 17.417 2.273 -16.609 1.00 90.75 85 PRO A N 1
ATOM 658 C CA . PRO A 1 85 ? 17.817 1.090 -15.843 1.00 90.75 85 PRO A CA 1
ATOM 659 C C . PRO A 1 85 ? 18.155 1.408 -14.381 1.00 90.75 85 PRO A C 1
ATOM 661 O O . PRO A 1 85 ? 17.857 0.621 -13.489 1.00 90.75 85 PRO A O 1
ATOM 664 N N . ASN A 1 86 ? 18.752 2.577 -14.129 1.00 93.12 86 ASN A N 1
ATOM 665 C CA . ASN A 1 86 ? 19.130 2.995 -12.782 1.00 93.12 86 ASN A CA 1
ATOM 666 C C . ASN A 1 86 ? 17.896 3.307 -11.926 1.00 93.12 86 ASN A C 1
ATOM 668 O O . ASN A 1 86 ? 17.847 2.904 -10.765 1.00 93.12 86 ASN A O 1
ATOM 672 N N . ASP A 1 87 ? 16.900 3.987 -12.499 1.00 93.88 87 ASP A N 1
ATOM 673 C CA . ASP A 1 87 ? 15.661 4.322 -11.789 1.00 93.88 87 ASP A CA 1
ATOM 674 C C . ASP A 1 87 ? 14.813 3.077 -11.525 1.00 93.88 87 ASP A C 1
ATOM 676 O O . ASP A 1 87 ? 14.227 2.948 -10.449 1.00 93.88 87 ASP A O 1
ATOM 680 N N . PHE A 1 88 ? 14.806 2.121 -12.458 1.00 93.94 88 PHE A N 1
ATOM 681 C CA . PHE A 1 88 ? 14.188 0.810 -12.263 1.00 93.94 88 PHE A CA 1
ATOM 682 C C . PHE A 1 88 ? 14.848 0.051 -11.102 1.00 93.94 88 PHE A C 1
ATOM 684 O O . PHE A 1 88 ? 14.171 -0.343 -10.150 1.00 93.94 88 PHE A O 1
ATOM 691 N N . ASP A 1 89 ? 16.177 -0.090 -11.131 1.00 93.38 89 ASP A N 1
ATOM 692 C CA . ASP A 1 89 ? 16.941 -0.782 -10.089 1.00 93.38 89 ASP A CA 1
ATOM 693 C C . ASP A 1 89 ? 16.739 -0.138 -8.708 1.00 93.38 89 ASP A C 1
ATOM 695 O O . ASP A 1 89 ? 16.563 -0.839 -7.705 1.00 93.38 89 ASP A O 1
ATOM 699 N N . PHE A 1 90 ? 16.727 1.196 -8.654 1.00 94.38 90 PHE A N 1
ATOM 700 C CA . PHE A 1 90 ? 16.477 1.954 -7.432 1.00 94.38 90 PHE A CA 1
ATOM 701 C C . PHE A 1 90 ? 15.054 1.741 -6.907 1.00 94.38 90 PHE A C 1
ATOM 703 O O . PHE A 1 90 ? 14.870 1.480 -5.716 1.00 94.38 90 PHE A O 1
ATOM 710 N N . SER A 1 91 ? 14.054 1.794 -7.787 1.00 94.31 91 SER A N 1
ATOM 711 C CA . SER A 1 91 ? 12.644 1.592 -7.435 1.00 94.31 91 SER A CA 1
ATOM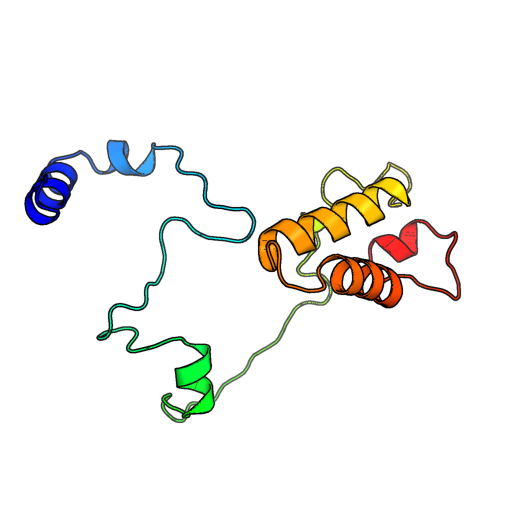 712 C C . SER A 1 91 ? 12.398 0.201 -6.858 1.00 94.31 91 SER A C 1
ATO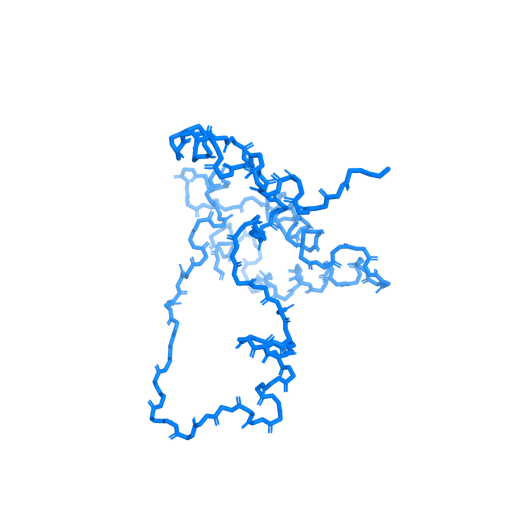M 714 O O . SER A 1 91 ? 11.794 0.075 -5.793 1.00 94.31 91 SER A O 1
ATOM 716 N N . VAL A 1 92 ? 12.936 -0.842 -7.498 1.00 93.94 92 VAL A N 1
ATOM 717 C CA . VAL A 1 92 ? 12.816 -2.222 -7.004 1.00 93.94 92 VAL A CA 1
ATOM 718 C C . VAL A 1 92 ? 13.541 -2.394 -5.670 1.00 93.94 92 VAL A C 1
ATOM 720 O O . VAL A 1 92 ? 12.994 -3.003 -4.751 1.00 93.94 92 VAL A O 1
ATOM 723 N N . SER A 1 93 ? 14.745 -1.832 -5.521 1.00 93.31 93 SER A N 1
ATOM 724 C CA . SER A 1 93 ? 15.481 -1.914 -4.256 1.00 93.31 93 SER A CA 1
ATOM 725 C C . SER A 1 93 ? 14.710 -1.245 -3.116 1.00 93.31 93 SER A C 1
ATOM 727 O O . SER A 1 93 ? 14.520 -1.858 -2.070 1.00 93.31 93 SER A O 1
ATOM 729 N N . ASN A 1 94 ? 14.200 -0.028 -3.324 1.00 93.94 94 ASN A N 1
ATOM 730 C CA . ASN A 1 94 ? 13.409 0.672 -2.312 1.00 93.94 94 ASN A CA 1
ATOM 731 C C . ASN A 1 94 ? 12.113 -0.064 -1.980 1.00 93.94 94 ASN A C 1
ATOM 733 O O . ASN A 1 94 ? 11.713 -0.106 -0.818 1.00 93.94 94 ASN A O 1
ATOM 737 N N . PHE A 1 95 ? 11.446 -0.646 -2.974 1.00 95.38 95 PHE A N 1
ATOM 738 C CA . PHE A 1 95 ? 10.237 -1.430 -2.750 1.00 95.38 95 PHE A CA 1
ATOM 739 C C . PHE A 1 95 ? 10.509 -2.619 -1.820 1.00 95.38 95 PHE A C 1
ATOM 741 O O . PHE A 1 95 ? 9.801 -2.808 -0.829 1.00 95.38 95 PHE A O 1
ATOM 748 N N . VAL A 1 96 ? 11.584 -3.370 -2.087 1.00 94.56 96 VAL A N 1
ATOM 749 C CA . VAL A 1 96 ? 12.000 -4.496 -1.241 1.00 94.56 96 VAL A CA 1
ATOM 750 C C . VAL A 1 96 ? 12.358 -4.026 0.167 1.00 94.56 96 VAL A C 1
ATOM 752 O O . VAL A 1 96 ? 11.916 -4.628 1.145 1.00 94.56 96 VAL A O 1
ATOM 755 N N . ASP A 1 97 ? 13.099 -2.926 0.282 1.00 93.50 97 ASP A N 1
ATOM 756 C CA . ASP A 1 97 ? 13.513 -2.357 1.564 1.00 93.50 97 ASP A CA 1
ATOM 757 C C . ASP A 1 97 ? 12.3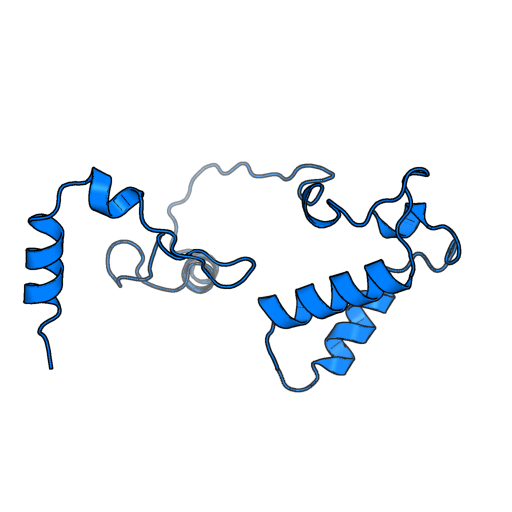20 -1.949 2.438 1.00 93.50 97 ASP A C 1
ATOM 759 O O . ASP A 1 97 ? 12.314 -2.238 3.634 1.00 93.50 97 ASP A O 1
ATOM 763 N N . ASN A 1 98 ? 11.311 -1.298 1.853 1.00 93.81 98 ASN A N 1
ATOM 764 C CA . ASN A 1 98 ? 10.173 -0.761 2.602 1.00 93.81 98 ASN A CA 1
ATOM 765 C C . ASN A 1 98 ? 9.125 -1.823 2.972 1.00 93.81 98 ASN A C 1
ATOM 767 O O . ASN A 1 98 ? 8.456 -1.660 3.989 1.00 93.81 98 ASN A O 1
ATOM 771 N N . LEU A 1 99 ? 8.963 -2.885 2.173 1.00 94.12 99 LEU A N 1
ATOM 772 C CA . LEU A 1 99 ? 7.932 -3.907 2.416 1.00 94.12 99 LEU A CA 1
ATOM 773 C C . LEU A 1 99 ? 8.451 -5.173 3.091 1.00 94.12 99 LEU A C 1
ATOM 775 O O . LEU A 1 99 ? 7.736 -5.776 3.883 1.00 94.12 99 LEU A O 1
ATOM 779 N N . TYR A 1 100 ? 9.681 -5.582 2.787 1.00 92.62 100 TYR A N 1
ATOM 780 C CA . TYR A 1 100 ? 10.253 -6.821 3.320 1.00 92.62 100 TYR A CA 1
ATOM 781 C C . TYR A 1 100 ? 11.306 -6.551 4.398 1.00 92.62 100 TYR A C 1
ATOM 783 O O . TYR A 1 100 ? 11.656 -7.455 5.154 1.00 92.62 100 TYR A O 1
ATOM 791 N N . GLY A 1 101 ? 11.806 -5.315 4.507 1.00 89.38 101 GLY A N 1
ATOM 792 C CA . GLY A 1 101 ? 12.817 -4.935 5.488 1.00 89.38 101 GLY A CA 1
ATOM 793 C C . GLY A 1 101 ? 14.186 -5.541 5.172 1.00 89.38 101 GLY A C 1
ATOM 794 O O . GLY A 1 101 ? 14.756 -5.323 4.098 1.00 89.38 101 GLY A O 1
ATOM 795 N N . TYR A 1 102 ? 14.747 -6.277 6.135 1.00 83.69 102 TYR A N 1
ATOM 796 C CA . TYR A 1 102 ? 16.036 -6.968 6.004 1.00 83.69 102 TYR A CA 1
ATOM 797 C C . TYR A 1 102 ? 15.921 -8.446 6.398 1.00 83.69 102 TYR A C 1
ATOM 799 O O . TYR A 1 102 ? 16.483 -8.855 7.416 1.00 83.69 102 TYR A O 1
ATOM 807 N N . PRO A 1 103 ? 15.180 -9.252 5.618 1.00 84.19 103 PRO A N 1
ATOM 808 C CA . PRO A 1 103 ? 15.071 -10.677 5.871 1.00 84.19 103 PRO A CA 1
ATOM 809 C C . PRO A 1 103 ? 16.372 -11.384 5.472 1.00 84.19 103 PRO A C 1
ATOM 811 O O . PRO A 1 103 ? 17.166 -10.880 4.668 1.00 84.19 103 PRO A O 1
ATOM 814 N N . GLU A 1 104 ? 16.577 -12.588 5.998 1.00 84.62 104 GLU A N 1
ATOM 815 C CA . GLU A 1 104 ? 17.627 -13.470 5.492 1.00 84.62 104 GLU A CA 1
ATOM 816 C C . GLU A 1 104 ? 17.382 -13.740 3.995 1.00 84.62 104 GLU A C 1
ATOM 818 O O . GLU A 1 104 ? 16.278 -14.101 3.590 1.00 84.62 104 GLU A O 1
ATOM 823 N N . GLY A 1 105 ? 18.390 -13.502 3.149 1.00 87.38 105 GLY A N 1
ATOM 824 C CA . GLY A 1 105 ? 18.253 -13.651 1.694 1.00 87.38 105 GLY A CA 1
ATOM 825 C C . GLY A 1 105 ? 17.666 -12.442 0.954 1.00 87.38 105 GLY A C 1
ATOM 826 O O . GLY A 1 105 ? 17.264 -12.581 -0.200 1.00 87.38 105 GLY A O 1
ATOM 827 N N . LYS A 1 106 ? 17.651 -11.248 1.562 1.00 88.62 106 LYS A N 1
ATOM 828 C CA . LYS A 1 106 ? 17.205 -9.998 0.918 1.00 88.62 106 LYS A CA 1
ATOM 829 C C . LYS A 1 106 ? 17.792 -9.760 -0.478 1.00 88.62 106 LYS A C 1
ATOM 831 O O . LYS A 1 106 ? 17.057 -9.392 -1.390 1.00 88.62 106 LYS A O 1
ATOM 836 N N . ASP A 1 107 ? 19.097 -9.964 -0.653 1.00 90.69 107 ASP A N 1
ATOM 837 C CA . ASP A 1 107 ? 19.742 -9.758 -1.955 1.00 90.69 107 ASP A CA 1
ATOM 838 C C . ASP A 1 107 ? 19.201 -10.726 -3.008 1.00 90.69 107 ASP A C 1
ATOM 840 O O . ASP A 1 107 ? 18.896 -10.311 -4.124 1.00 90.69 107 ASP A O 1
ATOM 844 N N . THR A 1 108 ? 18.988 -11.989 -2.632 1.00 93.50 108 THR A N 1
ATOM 845 C CA . THR A 1 108 ? 18.337 -12.978 -3.496 1.00 93.50 108 THR A CA 1
ATOM 846 C C . THR A 1 108 ? 16.932 -12.523 -3.874 1.00 93.50 108 THR A C 1
ATOM 848 O O . THR A 1 108 ? 16.572 -12.593 -5.047 1.00 93.50 108 THR A O 1
ATOM 851 N N . LEU A 1 109 ? 16.148 -12.020 -2.915 1.00 92.38 109 LEU A N 1
ATOM 852 C CA . LEU A 1 109 ? 14.799 -11.514 -3.172 1.00 92.38 109 LEU A CA 1
ATOM 853 C C . LEU A 1 109 ? 14.822 -10.340 -4.159 1.00 92.38 109 LEU A C 1
ATOM 855 O O . LEU A 1 109 ? 14.093 -10.355 -5.149 1.00 92.38 109 LEU A O 1
ATOM 859 N N . ARG A 1 110 ? 15.696 -9.356 -3.927 1.00 92.31 110 ARG A N 1
ATOM 860 C CA . ARG A 1 110 ? 15.837 -8.177 -4.786 1.00 92.31 110 ARG A CA 1
ATOM 861 C C . ARG A 1 110 ? 16.226 -8.555 -6.211 1.00 92.31 110 ARG A C 1
ATOM 863 O O . ARG A 1 110 ? 15.555 -8.132 -7.148 1.00 92.31 110 ARG A O 1
ATOM 870 N N . GLU A 1 111 ? 17.267 -9.365 -6.384 1.00 93.38 111 GLU A N 1
ATOM 871 C CA . GLU A 1 111 ? 17.717 -9.776 -7.719 1.00 93.38 111 GLU A CA 1
ATOM 872 C C . GLU A 1 111 ? 16.677 -10.652 -8.428 1.00 93.38 111 GLU A C 1
ATOM 874 O O . GLU A 1 111 ? 16.474 -10.514 -9.632 1.00 93.38 111 GLU A O 1
ATOM 879 N N . THR A 1 112 ? 15.948 -11.492 -7.686 1.00 95.06 112 THR A N 1
ATOM 880 C CA . THR A 1 112 ? 14.855 -12.296 -8.251 1.00 95.06 112 THR A CA 1
ATOM 881 C C . THR A 1 112 ? 13.715 -11.410 -8.748 1.00 95.06 112 THR A C 1
ATOM 883 O O . THR A 1 112 ? 13.232 -11.616 -9.857 1.00 95.06 112 THR A O 1
ATOM 886 N N . ILE A 1 113 ? 13.300 -10.397 -7.980 1.00 93.81 113 ILE A N 1
ATOM 887 C CA . ILE A 1 113 ? 12.244 -9.469 -8.410 1.00 93.81 113 ILE A CA 1
ATOM 888 C C . ILE A 1 113 ? 12.690 -8.700 -9.654 1.00 93.81 113 ILE A C 1
ATOM 890 O O . ILE A 1 113 ? 11.963 -8.684 -10.645 1.00 93.81 113 ILE A O 1
ATOM 894 N N . LYS A 1 114 ? 13.905 -8.137 -9.654 1.00 93.00 114 LYS A N 1
ATOM 895 C CA . LYS A 1 114 ? 14.465 -7.468 -10.840 1.00 93.00 114 LYS A CA 1
ATOM 896 C C . LYS A 1 114 ? 14.436 -8.383 -12.063 1.00 93.00 114 LYS A C 1
ATOM 898 O O . LYS A 1 114 ? 14.034 -7.958 -13.142 1.00 93.00 114 LYS A O 1
ATOM 903 N N . PHE A 1 115 ? 14.825 -9.645 -11.886 1.00 93.44 115 PHE A N 1
ATOM 904 C CA . PHE A 1 115 ? 14.831 -10.629 -12.961 1.00 93.44 115 PHE A CA 1
ATOM 905 C C . PHE A 1 115 ? 13.427 -10.925 -13.503 1.00 93.44 115 PHE A C 1
ATOM 907 O O . PHE A 1 115 ? 13.241 -10.976 -14.718 1.00 93.44 115 PHE A O 1
ATOM 914 N N . MET A 1 116 ? 12.445 -11.106 -12.617 1.00 93.69 116 MET A N 1
ATOM 915 C CA . MET A 1 116 ? 11.068 -11.450 -12.987 1.00 93.69 116 MET A CA 1
ATOM 916 C C . MET A 1 116 ? 10.334 -10.318 -13.713 1.00 93.69 116 MET A C 1
ATOM 918 O O . MET A 1 116 ? 9.490 -10.600 -14.557 1.00 93.69 116 MET A O 1
ATOM 922 N N . TYR A 1 117 ? 10.665 -9.063 -13.404 1.00 92.81 117 TYR A N 1
ATOM 923 C CA . TYR A 1 117 ? 10.054 -7.869 -14.003 1.00 92.81 117 TYR A CA 1
ATOM 924 C C . TYR A 1 117 ? 10.909 -7.242 -15.118 1.00 92.81 117 TYR A C 1
ATOM 926 O O . TYR A 1 117 ? 10.670 -6.111 -15.530 1.00 92.81 117 TYR A O 1
ATOM 934 N N . THR A 1 118 ? 11.912 -7.964 -15.625 1.00 92.88 118 THR A N 1
ATOM 935 C CA . THR A 1 118 ? 12.655 -7.562 -16.827 1.00 92.88 118 THR A CA 1
ATOM 936 C C . THR A 1 118 ? 12.081 -8.281 -18.044 1.00 92.88 118 THR A C 1
ATOM 938 O O . THR A 1 118 ? 12.079 -9.512 -18.096 1.00 92.88 118 THR A O 1
ATOM 941 N N . ASP A 1 119 ? 11.655 -7.531 -19.062 1.00 92.62 119 ASP A N 1
ATOM 942 C CA . ASP A 1 119 ? 11.355 -8.115 -20.370 1.00 92.62 119 ASP A CA 1
ATOM 943 C C . ASP A 1 119 ? 12.663 -8.504 -21.074 1.00 92.62 119 ASP A C 1
ATOM 945 O O . ASP A 1 119 ? 13.358 -7.683 -21.668 1.00 92.62 119 ASP A O 1
ATOM 949 N N . TRP A 1 120 ? 13.024 -9.782 -20.989 1.00 91.81 120 TRP A N 1
ATOM 950 C CA . TRP A 1 120 ? 14.259 -10.301 -21.577 1.00 91.81 120 TRP A CA 1
ATOM 951 C C . TRP A 1 120 ? 14.242 -10.354 -23.107 1.00 91.81 120 TRP A C 1
ATOM 953 O O . TRP A 1 120 ? 15.314 -10.418 -23.711 1.00 91.81 120 TRP A O 1
ATOM 963 N N . ALA A 1 121 ? 13.062 -10.338 -23.735 1.00 91.81 121 ALA A N 1
ATOM 964 C CA . ALA A 1 121 ? 12.945 -10.311 -25.190 1.00 91.81 121 ALA A CA 1
ATOM 965 C C . ALA A 1 121 ? 13.222 -8.909 -25.754 1.00 91.81 121 ALA A C 1
ATOM 967 O O . ALA A 1 121 ? 13.677 -8.798 -26.892 1.00 91.81 121 ALA A O 1
ATOM 968 N N . ASP A 1 122 ? 13.000 -7.868 -24.946 1.00 89.19 122 ASP A N 1
ATOM 969 C CA . ASP A 1 122 ? 13.182 -6.464 -25.319 1.00 89.19 122 ASP A CA 1
ATOM 970 C C . ASP A 1 122 ? 13.861 -5.645 -24.202 1.00 89.19 122 ASP A C 1
ATOM 972 O O . ASP A 1 122 ? 13.390 -4.598 -23.756 1.00 89.19 122 ASP A O 1
ATOM 976 N N . LYS A 1 123 ? 15.000 -6.156 -23.718 1.00 81.50 123 LYS A N 1
ATOM 977 C CA . LYS A 1 123 ? 15.697 -5.655 -22.518 1.00 81.50 123 LYS A CA 1
ATOM 978 C C . LYS A 1 123 ? 16.101 -4.178 -22.593 1.00 81.50 123 LYS A C 1
ATOM 980 O O . LYS A 1 123 ? 16.154 -3.483 -21.573 1.00 81.50 123 LYS A O 1
ATOM 985 N N . GLU A 1 124 ? 16.453 -3.710 -23.785 1.00 83.50 124 GLU A N 1
ATOM 986 C CA . GLU A 1 124 ? 16.953 -2.349 -23.988 1.00 83.50 124 GLU A CA 1
ATOM 987 C C . GLU A 1 124 ? 15.824 -1.318 -24.093 1.00 83.50 124 GLU A C 1
ATOM 989 O O . GLU A 1 124 ? 16.096 -0.127 -23.957 1.00 83.50 124 GLU A O 1
ATOM 994 N N . ASN A 1 125 ? 14.569 -1.753 -24.262 1.00 82.56 125 ASN A N 1
ATOM 995 C CA . ASN A 1 125 ? 13.418 -0.869 -24.380 1.00 82.56 125 ASN A CA 1
ATOM 996 C C . ASN A 1 125 ? 13.050 -0.234 -23.023 1.00 82.56 125 ASN A C 1
ATOM 998 O O . ASN A 1 125 ? 12.669 -0.940 -22.089 1.00 82.56 125 ASN A O 1
ATOM 1002 N N . PRO A 1 126 ? 13.134 1.099 -22.878 1.00 76.19 126 PRO A N 1
ATOM 1003 C CA . PRO A 1 126 ? 12.780 1.779 -21.632 1.00 76.19 126 PRO A CA 1
ATOM 1004 C C . PRO A 1 126 ? 11.281 1.731 -21.301 1.00 76.19 126 PRO A C 1
ATOM 1006 O O . PRO A 1 126 ? 10.921 1.828 -20.129 1.00 76.19 126 PRO A O 1
ATOM 1009 N N . GLU A 1 127 ? 10.403 1.561 -22.296 1.00 75.94 127 GLU A N 1
ATOM 1010 C CA . GLU A 1 127 ? 8.952 1.506 -22.086 1.00 75.94 127 GLU A CA 1
ATOM 1011 C C . GLU A 1 127 ? 8.469 0.180 -21.486 1.00 75.94 127 GLU A C 1
ATOM 1013 O O . GLU A 1 127 ? 7.364 0.113 -20.943 1.00 75.94 127 GLU A O 1
ATOM 1018 N N . THR A 1 128 ? 9.235 -0.905 -21.606 1.00 78.19 128 THR A N 1
ATOM 1019 C CA . THR A 1 128 ? 8.852 -2.185 -20.989 1.00 78.19 128 THR A CA 1
ATOM 1020 C C . THR A 1 128 ? 9.069 -2.155 -19.479 1.00 78.19 128 THR A C 1
ATOM 1022 O O . THR A 1 128 ? 8.392 -2.875 -18.760 1.00 78.19 128 THR A O 1
ATOM 1025 N N . ARG A 1 129 ? 9.916 -1.246 -18.977 1.00 74.94 129 ARG A N 1
ATOM 1026 C CA . ARG A 1 129 ? 10.250 -1.093 -17.549 1.00 74.94 129 ARG A CA 1
ATOM 1027 C C . ARG A 1 129 ? 9.193 -0.348 -16.723 1.00 74.94 129 ARG A C 1
ATOM 1029 O O . ARG A 1 129 ? 9.348 -0.231 -15.511 1.00 74.94 129 ARG A O 1
ATOM 1036 N N . ARG A 1 130 ? 8.137 0.164 -17.369 1.00 63.97 130 ARG A N 1
ATOM 1037 C CA . ARG A 1 130 ? 6.947 0.755 -16.717 1.00 63.97 130 ARG A CA 1
ATOM 1038 C C . ARG A 1 130 ? 5.749 -0.202 -16.630 1.00 63.97 130 ARG A C 1
ATOM 1040 O O . ARG A 1 130 ? 4.719 0.200 -16.092 1.00 63.97 130 ARG A O 1
ATOM 1047 N N . LYS A 1 131 ? 5.836 -1.395 -17.229 1.00 58.53 131 LYS A N 1
ATOM 1048 C CA . LYS A 1 131 ? 4.756 -2.395 -17.282 1.00 58.53 131 LYS A CA 1
ATOM 1049 C C . LYS A 1 131 ? 5.013 -3.519 -16.291 1.00 58.53 131 LYS A C 1
ATOM 1051 O O . LYS A 1 131 ? 4.003 -4.057 -15.794 1.00 58.53 131 LYS A O 1
#

Organism: Gulo gulo (NCBI:txid48420)

Radius of gyration: 21.45 Å; chains: 1; bounding box: 42×41×59 Å

Sequence (131 aa):
MLDTTDMVECLRNKNYKELIQQTITPATYHISFGPVIDGDVIPDDPQILMEQGEFLNYDIMLGVNQGEGLKFVDGIVDNEDGVTPNDFDFSVSNFVDNLYGYPEGKDTLRETIKFMYTDWADKENPETRRK

InterPro domains:
  IPR002018 Carboxylesterase, type B [PF00135] (3-130)
  IPR029058 Alpha/Beta hydrolase fold [G3DSA:3.40.50.1820] (1-131)
  IPR029058 Alpha/Beta hydrolase fold [SSF53474] (3-130)
  IPR051093 Neuroligin and Bile salt-activated lipase [PTHR43903] (3-131)

Secondary structure (DSSP, 8-state):
---HHHHHHHHHTS-HHHHHTS--PPSTT--SSS----SSSS-S-HHHHHHHT-S----------TTGGGGGGTTT--TTS---HHHHHHHHHHHHHHHH-S-TTHHHHHHHHHHHTS-TTSTT-TTGGG-

Foldseek 3Di:
DDDVVVVVVVVVPDDVVVVVPDDDDDQPPDDPDDDDCPCPPNNDDPVVCVVVVVDDDDDDDDDDDPCPCPVLCPPQQDPVRFHDPVRLLVSLLVVLCRPVNDDVCSVVVSVVVVVVQAPPVCRVGRNSSND